Protein AF-A0A196MUD9-F1 (afdb_monomer_lite)

Secondary structure (DSSP, 8-state):
---PPP--SS---TTSTTHHHHHHHHHHHHHHHHHHHHHHHHHTT-EEEEE-TTT--EEEEEESHHHHHHHHHHHHHHHHHHTTSHHHHHHHHHT--SHHHHHHHHHHHHHHT--

Structure (mmCIF, N/CA/C/O backbone):
data_AF-A0A196MUD9-F1
#
_entry.id   AF-A0A196MUD9-F1
#
loop_
_atom_site.group_PDB
_atom_site.id
_atom_site.type_symbol
_atom_site.label_atom_id
_atom_site.label_alt_id
_atom_site.label_comp_id
_atom_site.label_asym_id
_atom_site.label_entity_id
_atom_site.label_seq_id
_atom_site.pdbx_PDB_ins_code
_atom_site.Cartn_x
_atom_site.Cartn_y
_atom_site.Cartn_z
_atom_site.occupancy
_atom_site.B_iso_or_equiv
_atom_site.auth_seq_id
_atom_site.auth_comp_id
_atom_site.auth_asym_id
_atom_site.auth_atom_id
_atom_site.pdbx_PDB_model_num
ATOM 1 N N . MET A 1 1 ? 24.513 25.121 -15.855 1.00 41.53 1 MET A N 1
ATOM 2 C CA . MET A 1 1 ? 23.771 23.928 -16.307 1.00 41.53 1 MET A CA 1
ATOM 3 C C . MET A 1 1 ? 22.838 23.551 -15.168 1.00 41.53 1 MET A C 1
ATOM 5 O O . MET A 1 1 ? 23.339 23.178 -14.117 1.00 41.53 1 MET A O 1
ATOM 9 N N . LEU A 1 2 ? 21.531 23.799 -15.294 1.00 48.62 2 LEU A N 1
ATOM 10 C CA . LEU A 1 2 ? 20.566 23.425 -14.254 1.00 48.62 2 LEU A CA 1
ATOM 11 C C . LEU A 1 2 ? 20.466 21.897 -14.259 1.00 48.62 2 LEU A C 1
ATOM 13 O O . LEU A 1 2 ? 20.038 21.321 -15.257 1.00 48.62 2 LEU A O 1
ATOM 17 N N . ALA A 1 3 ? 20.943 21.247 -13.200 1.00 54.00 3 ALA A N 1
ATOM 18 C CA . ALA A 1 3 ? 20.743 19.817 -13.024 1.00 54.00 3 ALA A CA 1
ATOM 19 C C . ALA A 1 3 ? 19.251 19.599 -12.748 1.00 54.00 3 ALA A C 1
ATOM 21 O O . ALA A 1 3 ? 18.754 19.996 -11.698 1.00 54.00 3 ALA A O 1
ATOM 22 N N . ILE A 1 4 ? 18.531 19.044 -13.721 1.00 66.31 4 ILE A N 1
ATOM 23 C CA . ILE A 1 4 ? 17.169 18.559 -13.501 1.00 66.31 4 ILE A CA 1
ATOM 24 C C . ILE A 1 4 ? 17.311 17.357 -12.570 1.00 66.31 4 ILE A C 1
ATOM 26 O O . ILE A 1 4 ? 18.005 16.398 -12.915 1.00 66.31 4 ILE A O 1
ATOM 30 N N . GLU A 1 5 ? 16.723 17.431 -11.376 1.00 69.75 5 GLU A N 1
ATOM 31 C CA . GLU A 1 5 ? 16.706 16.281 -10.479 1.00 69.75 5 GLU A CA 1
ATOM 32 C C . GLU A 1 5 ? 15.976 15.113 -11.162 1.00 69.75 5 GLU A C 1
ATOM 34 O O . GLU A 1 5 ? 14.916 15.316 -11.760 1.00 69.75 5 GLU A O 1
ATOM 39 N N . PRO A 1 6 ? 16.538 13.895 -11.123 1.00 73.50 6 PRO A N 1
ATOM 40 C CA . PRO A 1 6 ? 15.901 12.734 -11.726 1.00 73.50 6 PRO A CA 1
ATOM 41 C C . PRO A 1 6 ? 14.568 12.417 -11.034 1.00 73.50 6 PRO A C 1
ATOM 43 O O . PRO A 1 6 ? 14.515 12.212 -9.822 1.00 73.50 6 PRO A O 1
ATOM 46 N N . ASP A 1 7 ? 13.496 12.344 -11.828 1.00 84.69 7 ASP A N 1
ATOM 47 C CA . ASP A 1 7 ? 12.177 11.904 -11.373 1.00 84.69 7 ASP A CA 1
ATOM 48 C C . ASP A 1 7 ? 12.169 10.381 -11.169 1.00 84.69 7 ASP A C 1
ATOM 50 O O . ASP A 1 7 ? 12.309 9.606 -12.120 1.00 84.69 7 ASP A O 1
ATOM 54 N N . TYR A 1 8 ? 12.017 9.966 -9.912 1.00 89.00 8 TYR A N 1
ATOM 55 C CA . TYR A 1 8 ? 11.949 8.565 -9.492 1.00 89.00 8 TYR A CA 1
ATOM 56 C C . TYR A 1 8 ? 10.523 8.077 -9.213 1.00 89.00 8 TYR A C 1
ATOM 58 O O . TYR A 1 8 ? 10.340 6.913 -8.851 1.00 89.00 8 TYR A O 1
ATOM 66 N N . ASP A 1 9 ? 9.517 8.941 -9.363 1.00 89.06 9 ASP A N 1
ATOM 67 C CA . ASP A 1 9 ? 8.106 8.607 -9.157 1.00 89.06 9 ASP A CA 1
ATOM 68 C C . ASP A 1 9 ? 7.409 8.267 -10.502 1.00 89.06 9 ASP A C 1
ATOM 70 O O . ASP A 1 9 ? 6.185 8.331 -10.631 1.00 89.06 9 ASP A O 1
ATOM 74 N N . ARG A 1 10 ? 8.213 7.825 -11.483 1.00 94.31 10 ARG A N 1
ATOM 75 C CA . ARG A 1 10 ? 7.824 7.226 -12.769 1.00 94.31 10 ARG A CA 1
ATOM 76 C C . ARG A 1 10 ? 8.447 5.837 -12.948 1.00 94.31 10 ARG A C 1
ATOM 78 O O . ARG A 1 10 ? 9.351 5.449 -12.205 1.00 94.31 10 ARG A O 1
ATOM 85 N N . PHE A 1 11 ? 8.022 5.113 -13.977 1.00 96.38 11 PHE A N 1
ATOM 86 C CA . PHE A 1 11 ? 8.727 3.919 -14.431 1.00 96.38 11 PHE A CA 1
ATOM 87 C C . PHE A 1 11 ? 10.084 4.301 -15.024 1.00 96.38 11 PHE A C 1
ATOM 89 O O . PHE A 1 11 ? 10.155 5.157 -15.909 1.00 96.38 11 PHE A O 1
ATOM 96 N N . VAL A 1 12 ? 11.140 3.672 -14.514 1.00 96.38 12 VAL A N 1
ATOM 97 C CA . VAL A 1 12 ? 12.521 3.808 -14.985 1.00 96.38 12 VAL A CA 1
ATOM 98 C C . VAL A 1 12 ? 13.022 2.424 -15.373 1.00 96.38 12 VAL A C 1
ATOM 100 O O . VAL A 1 12 ? 13.086 1.525 -14.527 1.00 96.38 12 VAL A O 1
ATOM 103 N N . GLU A 1 13 ? 13.362 2.242 -16.642 1.00 95.44 13 GLU A N 1
ATOM 104 C CA . GLU A 1 13 ? 13.816 0.965 -17.184 1.00 95.44 13 GLU A CA 1
ATOM 105 C C . GLU A 1 13 ? 15.249 0.612 -16.762 1.00 95.44 13 GLU A C 1
ATOM 107 O O . GLU A 1 13 ? 16.045 1.463 -16.374 1.00 95.44 13 GLU A O 1
ATOM 112 N N . THR A 1 14 ? 15.605 -0.671 -16.859 1.00 94.44 14 THR A N 1
ATOM 113 C CA . THR A 1 14 ? 16.912 -1.211 -16.432 1.00 94.44 14 THR A CA 1
ATOM 114 C C . THR A 1 14 ? 18.106 -0.593 -17.152 1.00 94.44 14 THR A C 1
ATOM 116 O O . THR A 1 14 ? 19.214 -0.596 -16.616 1.00 94.44 14 THR A O 1
ATOM 119 N N . HIS A 1 15 ? 17.885 -0.088 -18.363 1.00 93.62 15 HIS A N 1
ATOM 120 C CA . HIS A 1 15 ? 18.898 0.542 -19.198 1.00 93.62 15 HIS A CA 1
ATOM 121 C C . HIS A 1 15 ? 18.973 2.064 -18.995 1.00 93.62 15 HIS A C 1
ATOM 123 O O . HIS A 1 15 ? 19.916 2.697 -19.472 1.00 93.62 15 HIS A O 1
ATOM 129 N N . GLU A 1 16 ? 17.994 2.660 -18.308 1.00 92.94 16 GLU A N 1
ATOM 130 C CA . GLU A 1 16 ? 17.973 4.093 -18.049 1.00 92.94 16 GLU A CA 1
ATOM 131 C C . GLU A 1 16 ? 18.965 4.469 -16.936 1.00 92.94 16 GLU A C 1
ATOM 133 O O . GLU A 1 16 ? 19.171 3.716 -15.971 1.00 92.94 16 GLU A O 1
ATOM 138 N N . PRO A 1 17 ? 19.581 5.663 -17.019 1.00 92.25 17 PRO A N 1
ATOM 139 C CA . PRO A 1 17 ? 20.404 6.166 -15.933 1.00 92.25 17 PRO A CA 1
ATOM 140 C C . PRO A 1 17 ? 19.580 6.257 -14.643 1.00 92.25 17 PRO A C 1
ATOM 142 O O . PRO A 1 17 ? 18.386 6.543 -14.651 1.00 92.25 17 PRO A O 1
ATOM 145 N N . HIS A 1 18 ? 20.243 6.027 -13.511 1.00 91.50 18 HIS A N 1
ATOM 146 C CA . HIS A 1 18 ? 19.633 6.054 -12.179 1.00 91.50 18 HIS A CA 1
ATOM 147 C C . HIS A 1 18 ? 18.573 4.969 -11.900 1.00 91.50 18 HIS A C 1
ATOM 149 O O . HIS A 1 18 ? 17.920 5.035 -10.859 1.00 91.50 18 HIS A O 1
ATOM 155 N N . TYR A 1 19 ? 18.473 3.916 -12.722 1.00 95.06 19 TYR A N 1
ATOM 156 C CA . TYR A 1 19 ? 17.603 2.758 -12.465 1.00 95.06 19 TYR A CA 1
ATOM 157 C C . TYR A 1 19 ? 17.687 2.227 -11.022 1.00 95.06 19 TYR A C 1
ATOM 159 O O . TYR A 1 19 ? 16.670 2.050 -10.354 1.00 95.06 19 TYR A O 1
ATOM 167 N N . PHE A 1 20 ? 18.898 2.031 -10.489 1.00 95.88 20 PHE A N 1
ATOM 168 C CA . PHE A 1 20 ? 19.073 1.550 -9.112 1.00 95.88 20 PHE A CA 1
ATOM 169 C C . PHE A 1 20 ? 18.529 2.520 -8.054 1.00 95.88 20 PHE A C 1
ATOM 171 O O . PHE A 1 20 ? 18.037 2.079 -7.017 1.00 95.88 20 PHE A O 1
ATOM 178 N N . HIS A 1 21 ? 18.567 3.829 -8.316 1.00 96.19 21 HIS A N 1
ATOM 179 C CA . HIS A 1 21 ? 17.976 4.824 -7.421 1.00 96.19 21 HIS A CA 1
ATOM 180 C C . HIS A 1 21 ? 16.446 4.776 -7.487 1.00 96.19 21 HIS A C 1
ATOM 182 O O . HIS A 1 21 ? 15.798 4.816 -6.442 1.00 96.19 21 HIS A O 1
ATOM 188 N N . ALA A 1 22 ? 15.869 4.591 -8.678 1.00 96.88 22 ALA A N 1
ATOM 189 C CA . ALA A 1 22 ? 14.432 4.374 -8.844 1.00 96.88 22 ALA A CA 1
ATOM 190 C C . ALA A 1 22 ? 13.959 3.085 -8.144 1.00 96.88 22 ALA A C 1
ATOM 192 O O . ALA A 1 22 ? 12.935 3.086 -7.462 1.00 96.88 22 ALA A O 1
ATOM 193 N N . GLN A 1 23 ? 14.738 2.001 -8.221 1.00 97.44 23 GLN A N 1
ATOM 194 C CA . GLN A 1 23 ? 14.478 0.765 -7.473 1.00 97.44 23 GLN A CA 1
ATOM 195 C C . GLN A 1 23 ? 14.521 1.000 -5.956 1.00 97.44 23 GLN A C 1
ATOM 197 O O . GLN A 1 23 ? 13.585 0.637 -5.242 1.00 97.44 23 GLN A O 1
ATOM 202 N N . ALA A 1 24 ? 15.565 1.667 -5.452 1.00 97.94 24 ALA A N 1
ATOM 203 C CA . ALA A 1 24 ? 15.682 2.003 -4.033 1.00 97.94 24 ALA A CA 1
ATOM 204 C C . ALA A 1 24 ? 14.517 2.884 -3.548 1.00 97.94 24 ALA A C 1
ATOM 206 O O . ALA A 1 24 ? 13.951 2.639 -2.478 1.00 97.94 24 ALA A O 1
ATOM 207 N N . ARG A 1 25 ? 14.107 3.871 -4.356 1.00 97.19 25 ARG A N 1
ATOM 208 C CA . ARG A 1 25 ? 12.908 4.683 -4.120 1.00 97.19 25 ARG A CA 1
ATOM 209 C C . ARG A 1 25 ? 11.652 3.816 -4.064 1.00 97.19 25 ARG A C 1
ATOM 211 O O . ARG A 1 25 ? 10.850 3.998 -3.150 1.00 97.19 25 ARG A O 1
ATOM 218 N N . GLY A 1 26 ? 11.510 2.856 -4.977 1.00 98.19 26 GLY A N 1
ATOM 219 C CA . GLY A 1 26 ? 10.398 1.911 -5.007 1.00 98.19 26 GLY A CA 1
ATOM 220 C C . GLY A 1 26 ? 10.275 1.102 -3.712 1.00 98.19 26 GLY A C 1
ATOM 221 O O . GLY A 1 26 ? 9.227 1.128 -3.066 1.00 98.19 26 GLY A O 1
ATOM 222 N N . PHE A 1 27 ? 11.368 0.480 -3.257 1.00 98.62 27 PHE A N 1
ATOM 223 C CA . PHE A 1 27 ? 11.407 -0.209 -1.959 1.00 98.62 27 PHE A CA 1
ATOM 224 C C . PHE A 1 27 ? 11.080 0.726 -0.786 1.00 98.62 27 PHE A C 1
ATOM 226 O O . PHE A 1 27 ? 10.362 0.346 0.141 1.00 98.62 27 PHE A O 1
ATOM 233 N N . ALA A 1 28 ? 11.576 1.966 -0.816 1.00 98.50 28 ALA A N 1
ATOM 234 C CA . ALA A 1 28 ? 11.308 2.944 0.233 1.00 98.50 28 ALA A CA 1
ATOM 235 C C . ALA A 1 28 ? 9.830 3.370 0.291 1.00 98.50 28 ALA A C 1
ATOM 237 O O . ALA A 1 28 ? 9.309 3.574 1.392 1.00 98.50 28 ALA A O 1
ATOM 238 N N . LEU A 1 29 ? 9.159 3.500 -0.860 1.00 98.44 29 LEU A N 1
ATOM 239 C CA . LEU A 1 29 ? 7.721 3.777 -0.945 1.00 98.44 29 LEU A CA 1
ATOM 240 C C . LEU A 1 29 ? 6.906 2.624 -0.357 1.00 98.44 29 LEU A C 1
ATOM 242 O O . LEU A 1 29 ? 6.095 2.866 0.535 1.00 98.44 29 LEU A O 1
ATOM 246 N N . ILE A 1 30 ? 7.185 1.385 -0.772 1.00 98.75 30 ILE A N 1
ATOM 247 C CA . ILE A 1 30 ? 6.514 0.182 -0.254 1.00 98.75 30 ILE A CA 1
ATOM 248 C C . ILE A 1 30 ? 6.628 0.126 1.275 1.00 98.75 30 ILE A C 1
ATOM 250 O O . ILE A 1 30 ? 5.623 0.076 1.981 1.00 98.75 30 ILE A O 1
ATOM 254 N N . ARG A 1 31 ? 7.846 0.284 1.807 1.00 98.69 31 ARG A N 1
ATOM 255 C CA . ARG A 1 31 ? 8.087 0.280 3.257 1.00 98.69 31 ARG A CA 1
ATOM 256 C 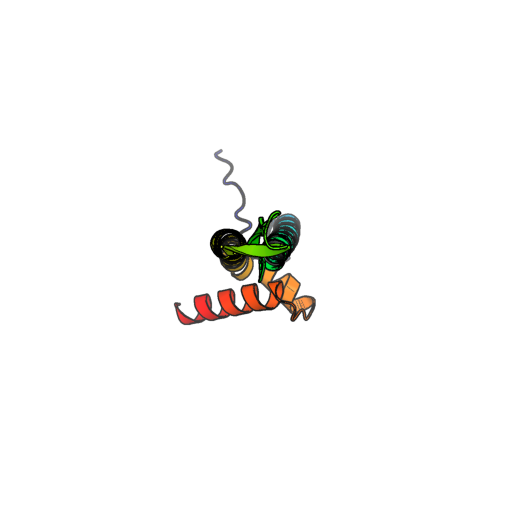C . ARG A 1 31 ? 7.361 1.416 3.987 1.00 98.69 31 ARG A C 1
ATOM 258 O O . ARG A 1 31 ? 7.081 1.302 5.178 1.00 98.69 31 ARG A O 1
ATOM 265 N N . LYS A 1 32 ? 7.146 2.572 3.346 1.00 98.69 32 LYS A N 1
ATOM 266 C CA . LYS A 1 32 ? 6.382 3.684 3.942 1.00 98.69 32 LYS A CA 1
ATOM 267 C C . LYS A 1 32 ? 4.896 3.349 4.010 1.00 98.69 32 LYS A C 1
ATOM 269 O O . LYS A 1 32 ? 4.312 3.559 5.066 1.00 98.69 32 LYS A O 1
ATOM 274 N N . ILE A 1 33 ? 4.330 2.801 2.936 1.00 98.81 33 ILE A N 1
ATOM 275 C CA . ILE A 1 33 ? 2.930 2.358 2.882 1.00 98.81 33 ILE A CA 1
ATOM 276 C C . ILE A 1 33 ? 2.664 1.348 4.001 1.00 98.81 33 ILE A C 1
ATOM 278 O O . ILE A 1 33 ? 1.786 1.576 4.822 1.00 98.81 33 ILE A O 1
ATOM 282 N N . GLU A 1 34 ? 3.500 0.314 4.125 1.00 98.69 34 GLU A N 1
ATOM 283 C CA . GLU A 1 34 ? 3.396 -0.698 5.190 1.00 98.69 34 GLU A CA 1
ATOM 284 C C . GLU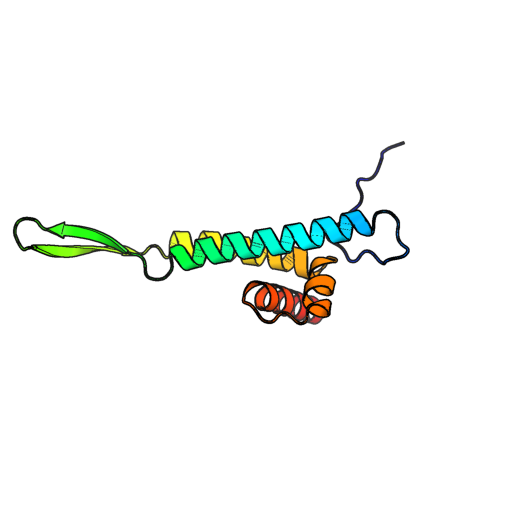 A 1 34 ? 3.399 -0.088 6.602 1.00 98.69 34 GLU A C 1
ATOM 286 O O . GLU A 1 34 ? 2.685 -0.554 7.488 1.00 98.69 34 GLU A O 1
ATOM 291 N N . ARG A 1 35 ? 4.187 0.972 6.838 1.00 98.75 35 ARG A N 1
ATOM 292 C CA . ARG A 1 35 ? 4.203 1.656 8.141 1.00 98.75 35 ARG A CA 1
ATOM 293 C 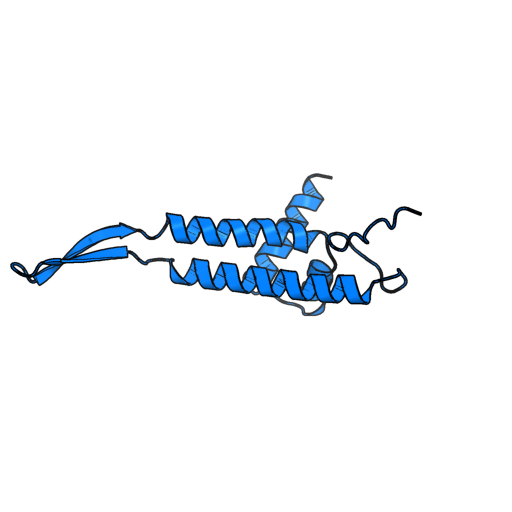C . ARG A 1 35 ? 2.909 2.409 8.416 1.00 98.75 35 ARG A C 1
ATOM 295 O O . ARG A 1 35 ? 2.426 2.334 9.541 1.00 98.75 35 ARG A O 1
ATOM 302 N N . TYR A 1 36 ? 2.373 3.115 7.424 1.00 98.69 36 TYR A N 1
ATOM 303 C CA . TYR A 1 36 ? 1.101 3.820 7.568 1.00 98.69 36 TYR A CA 1
ATOM 304 C C . TYR A 1 36 ? -0.064 2.847 7.747 1.00 98.69 36 TYR A C 1
ATOM 306 O O . TYR A 1 36 ? -0.891 3.068 8.620 1.00 98.69 36 TYR A O 1
ATOM 314 N N . LEU A 1 37 ? -0.069 1.719 7.033 1.00 98.50 37 LEU A N 1
ATOM 315 C CA . LEU A 1 37 ? -1.064 0.662 7.237 1.00 98.50 37 LEU A CA 1
ATOM 316 C C . LEU A 1 37 ? -0.973 0.051 8.632 1.00 98.50 37 LEU A C 1
ATOM 318 O O . LEU A 1 37 ? -1.977 -0.073 9.321 1.00 98.50 37 LEU A O 1
ATOM 322 N N . LYS A 1 38 ? 0.239 -0.247 9.111 1.00 98.12 38 LYS A N 1
ATOM 323 C CA . LYS A 1 38 ? 0.433 -0.718 10.488 1.00 98.12 38 LYS A CA 1
ATOM 324 C C . LYS A 1 38 ? -0.068 0.296 11.524 1.00 98.12 38 LYS A C 1
ATOM 326 O O . LYS A 1 38 ? -0.598 -0.108 12.555 1.00 98.12 38 LYS A O 1
ATOM 331 N N . SER A 1 39 ? 0.139 1.587 11.268 1.00 97.88 39 SER A N 1
ATOM 332 C CA . SER A 1 39 ? -0.334 2.684 12.116 1.00 97.88 39 SER A CA 1
ATOM 333 C C . SER A 1 39 ? -1.864 2.752 12.120 1.00 97.88 39 SER A C 1
ATOM 335 O O . SER A 1 39 ? -2.463 2.653 13.188 1.00 97.88 39 SER A O 1
ATOM 337 N N . ALA A 1 40 ? -2.493 2.776 10.941 1.00 97.31 40 ALA A N 1
ATOM 338 C CA . ALA A 1 40 ? -3.946 2.731 10.775 1.00 97.31 40 ALA A CA 1
ATOM 339 C C . ALA A 1 40 ? -4.552 1.515 11.493 1.00 97.31 40 ALA A C 1
ATOM 341 O O . ALA A 1 40 ? -5.375 1.671 12.388 1.00 97.31 40 ALA A O 1
ATOM 342 N N . ASN A 1 41 ? -4.038 0.312 11.231 1.00 95.81 41 ASN A N 1
ATOM 343 C CA . ASN A 1 41 ? -4.493 -0.925 11.874 1.00 95.81 41 ASN A CA 1
ATOM 344 C C . ASN A 1 41 ? -4.327 -0.903 13.403 1.00 95.81 41 ASN A C 1
ATOM 346 O O . ASN A 1 41 ? -5.001 -1.652 14.103 1.00 95.81 41 ASN A O 1
ATOM 350 N N . SER A 1 42 ? -3.451 -0.048 13.947 1.00 95.56 42 SER A N 1
ATOM 351 C CA . SER A 1 42 ? -3.340 0.134 15.395 1.00 95.56 42 SER A CA 1
ATOM 352 C C . SER A 1 42 ? -4.475 0.970 15.992 1.00 95.56 42 SER A C 1
ATOM 354 O O . SER A 1 42 ? -4.740 0.810 17.177 1.00 95.56 42 SER A O 1
ATOM 356 N N . TYR A 1 43 ? -5.138 1.822 15.207 1.00 94.75 43 TYR A N 1
ATOM 357 C CA . TYR A 1 43 ? -6.300 2.619 15.614 1.00 94.75 43 TYR A CA 1
ATOM 358 C C . TYR A 1 43 ? -7.632 1.908 15.361 1.00 94.75 43 TYR A C 1
ATOM 360 O O . TYR A 1 43 ? -8.611 2.203 16.038 1.00 94.75 43 TYR A O 1
ATOM 368 N N . ALA A 1 44 ? -7.664 0.940 14.442 1.00 90.44 44 ALA A N 1
ATOM 369 C CA . ALA A 1 44 ? -8.869 0.184 14.117 1.00 90.44 44 ALA A CA 1
ATOM 370 C C . ALA A 1 44 ? -9.493 -0.464 15.369 1.00 90.44 44 ALA A C 1
ATOM 372 O O . ALA A 1 44 ? -8.852 -1.252 16.069 1.00 90.44 44 ALA A O 1
ATOM 373 N N . GLY A 1 45 ? -10.752 -0.115 15.652 1.00 85.88 45 GLY A N 1
ATOM 374 C CA . GLY A 1 45 ? -11.496 -0.616 16.811 1.00 85.88 45 GLY A CA 1
ATOM 375 C C . GLY A 1 45 ? -10.975 -0.123 18.165 1.00 85.88 45 GLY A C 1
ATOM 376 O O . GLY A 1 45 ? -11.305 -0.718 19.193 1.00 85.88 45 GLY A O 1
ATOM 377 N N . ARG A 1 46 ? -10.138 0.925 18.195 1.00 91.50 46 ARG A N 1
ATOM 378 C CA . ARG A 1 46 ? -9.782 1.615 19.437 1.00 91.50 46 ARG A CA 1
ATOM 379 C C . ARG A 1 46 ? -10.797 2.695 19.768 1.00 91.50 46 ARG A C 1
ATOM 381 O O . ARG A 1 46 ? -11.307 3.395 18.900 1.00 91.50 46 ARG A O 1
ATOM 388 N N . TYR A 1 47 ? -11.015 2.838 21.067 1.00 89.56 47 TYR A N 1
ATOM 389 C CA . TYR A 1 47 ? -11.960 3.769 21.650 1.00 89.56 47 TYR A CA 1
ATOM 390 C C . TYR A 1 47 ? -11.259 4.616 22.704 1.00 89.56 47 TYR A C 1
ATOM 392 O O . TYR A 1 47 ? -10.395 4.130 23.442 1.00 89.56 47 TYR A O 1
ATOM 400 N N . TYR A 1 48 ? -11.670 5.871 22.798 1.00 89.25 48 TYR A N 1
ATOM 401 C CA . TYR A 1 48 ? -11.372 6.723 23.936 1.00 89.25 48 TYR A CA 1
ATOM 402 C C . TYR A 1 48 ? -12.396 6.456 25.034 1.00 89.25 48 TYR A C 1
ATOM 404 O O . TYR A 1 48 ? -13.586 6.298 24.758 1.00 89.25 48 TYR A O 1
ATOM 412 N N . GLY A 1 49 ? -11.948 6.404 26.284 1.00 91.12 49 GLY A N 1
ATOM 413 C CA . GLY A 1 49 ? -12.840 6.172 27.408 1.00 91.12 49 GLY A CA 1
ATOM 414 C C . GLY A 1 49 ? -12.124 6.144 28.748 1.00 91.12 49 GLY A C 1
ATOM 415 O O . GLY A 1 49 ? -10.902 6.286 28.829 1.0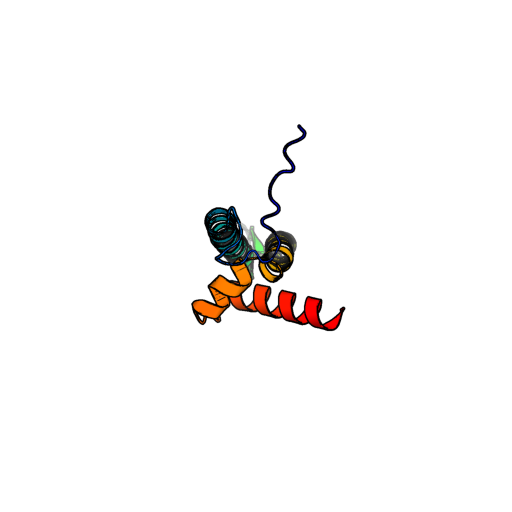0 91.12 49 GLY A O 1
ATOM 416 N N . TYR A 1 50 ? -12.907 5.952 29.801 1.00 91.88 50 TYR A N 1
ATOM 417 C CA . TYR A 1 50 ? -12.426 5.792 31.169 1.00 91.88 50 TYR A CA 1
ATOM 418 C C . TYR A 1 50 ? -13.285 4.772 31.921 1.00 91.88 50 TYR A C 1
ATOM 420 O O . TYR A 1 50 ? -14.411 4.478 31.522 1.00 91.88 50 TYR A O 1
ATOM 428 N N . THR A 1 51 ? -12.753 4.222 33.012 1.00 95.62 51 THR A N 1
ATOM 429 C CA . THR A 1 51 ? -13.546 3.429 33.958 1.00 95.62 51 THR A CA 1
ATOM 430 C C . THR A 1 51 ? -14.124 4.365 35.010 1.00 95.62 51 THR A C 1
ATOM 432 O O . THR A 1 51 ? -13.368 5.072 35.680 1.00 95.62 51 THR A O 1
ATOM 435 N N . ASP A 1 52 ? -15.445 4.386 35.148 1.00 93.69 52 ASP A N 1
ATOM 436 C CA . ASP A 1 52 ? -16.117 5.099 36.228 1.00 93.69 52 ASP A CA 1
ATOM 437 C C . ASP A 1 52 ? -15.754 4.443 37.569 1.00 93.69 52 ASP A C 1
ATOM 439 O O . ASP A 1 52 ? -15.893 3.233 37.740 1.00 93.69 52 ASP A O 1
ATOM 443 N N . HIS A 1 53 ? -15.236 5.219 38.521 1.00 93.94 53 HIS A N 1
ATOM 444 C CA . HIS A 1 53 ? -14.782 4.675 39.803 1.00 93.94 53 HIS A CA 1
ATOM 445 C C . HIS A 1 53 ? -15.950 4.379 40.762 1.00 93.94 53 HIS A C 1
ATOM 447 O O . HIS A 1 53 ? -15.808 3.556 41.667 1.00 93.94 53 HIS A O 1
ATOM 453 N N . GLU A 1 54 ? -17.093 5.047 40.614 1.00 94.81 54 GLU A N 1
ATOM 454 C CA . GLU A 1 54 ? -18.254 4.826 41.476 1.00 94.81 54 GLU A CA 1
ATOM 455 C C . GLU A 1 54 ? -19.044 3.594 41.033 1.00 94.81 54 GLU A C 1
ATOM 457 O O . GLU A 1 54 ? -19.435 2.787 41.880 1.00 94.81 54 GLU A O 1
ATOM 462 N N . THR A 1 55 ? -19.248 3.418 39.722 1.00 95.31 55 THR A N 1
ATOM 463 C CA . THR A 1 55 ? -20.035 2.292 39.186 1.00 95.31 55 THR A CA 1
ATOM 464 C C . THR A 1 55 ? -19.184 1.106 38.733 1.00 95.31 55 THR A C 1
ATOM 466 O O . THR A 1 55 ? -19.667 -0.025 38.730 1.00 95.31 55 THR A O 1
ATOM 469 N N . GLY A 1 56 ? -17.912 1.332 38.389 1.00 93.56 56 GLY A N 1
ATOM 470 C CA . GLY A 1 56 ? -17.023 0.330 37.796 1.00 93.56 56 GLY A CA 1
ATOM 471 C C . GLY A 1 56 ? -17.223 0.123 36.289 1.00 93.56 56 GLY A C 1
ATOM 472 O O . GLY A 1 56 ? -16.550 -0.728 35.704 1.00 93.56 56 GLY A O 1
ATOM 473 N N . ASP A 1 57 ? -18.123 0.876 35.652 1.00 96.06 57 ASP A N 1
ATOM 474 C CA . ASP A 1 57 ? -18.437 0.722 34.232 1.00 96.06 57 ASP A CA 1
ATOM 475 C C . ASP A 1 57 ? -17.367 1.347 33.329 1.00 96.06 57 ASP A C 1
ATOM 477 O O . ASP A 1 57 ? -16.727 2.343 33.670 1.00 96.06 57 ASP A O 1
ATOM 481 N N . VAL A 1 58 ? -17.194 0.790 32.129 1.00 93.25 58 VAL A N 1
ATOM 482 C CA . VAL A 1 58 ? -16.392 1.422 31.073 1.00 93.25 58 VAL A CA 1
ATOM 483 C C . VAL A 1 58 ? -17.266 2.421 30.322 1.00 93.25 58 VAL A C 1
ATOM 485 O O . VAL A 1 58 ? -18.236 2.039 29.670 1.00 93.25 58 VAL A O 1
ATOM 488 N N . VAL A 1 59 ? -16.892 3.697 30.374 1.00 93.69 59 VAL A N 1
ATOM 489 C CA . VAL A 1 59 ? -17.535 4.777 29.625 1.00 93.69 59 VAL A CA 1
ATOM 490 C C . VAL A 1 59 ? -16.712 5.066 28.376 1.00 93.69 59 VAL A C 1
ATOM 492 O O . VAL A 1 59 ? -15.568 5.512 28.463 1.00 93.69 59 VAL A O 1
ATOM 495 N N . ILE A 1 60 ? -17.304 4.822 27.207 1.00 92.56 60 ILE A N 1
ATOM 496 C CA . ILE A 1 60 ? -16.721 5.171 25.908 1.00 92.56 60 ILE A CA 1
ATOM 497 C C . ILE A 1 60 ? -17.089 6.619 25.582 1.00 92.56 60 ILE A C 1
ATOM 499 O O . ILE A 1 60 ? -18.262 6.988 25.590 1.00 92.56 60 ILE A O 1
ATOM 503 N N . THR A 1 61 ? -16.083 7.436 25.286 1.00 91.12 61 THR A N 1
ATOM 504 C CA . THR A 1 61 ? -16.223 8.871 24.997 1.00 91.12 61 THR A CA 1
ATOM 505 C C . THR A 1 61 ? -15.902 9.227 23.547 1.00 91.12 61 THR A C 1
ATOM 507 O O . THR A 1 61 ? -16.086 10.375 23.154 1.00 91.12 61 THR A O 1
ATOM 510 N N . GLY A 1 62 ? -15.406 8.276 22.755 1.00 90.12 62 GLY A N 1
ATOM 511 C CA . GLY A 1 62 ? -15.104 8.479 21.341 1.00 90.12 62 GLY A CA 1
ATOM 512 C C . GLY A 1 62 ? -14.433 7.269 20.698 1.00 90.12 62 GLY A C 1
ATOM 513 O O . GLY A 1 62 ? -14.102 6.295 21.374 1.00 90.12 62 GLY A O 1
ATOM 514 N N . GLU A 1 63 ? -14.209 7.366 19.394 1.00 92.69 63 GLU A N 1
ATOM 515 C CA . GLU A 1 63 ? -13.612 6.334 18.538 1.00 92.69 63 GLU A CA 1
ATOM 516 C C . GLU A 1 63 ? -12.337 6.896 17.900 1.00 92.69 63 GLU A C 1
ATOM 518 O O . GLU A 1 63 ? -12.247 8.102 17.669 1.00 92.69 63 GLU A O 1
ATOM 523 N N . CYS A 1 64 ? -11.345 6.050 17.621 1.00 93.44 64 CYS A N 1
ATOM 524 C CA . CYS A 1 64 ? -10.100 6.463 16.959 1.00 93.44 64 CYS A CA 1
ATOM 525 C C . CYS A 1 64 ? -10.203 6.465 15.417 1.00 93.44 64 CYS A C 1
ATOM 527 O O . CYS A 1 64 ? -9.211 6.228 14.718 1.00 93.44 64 CYS A O 1
ATOM 529 N N . ASP A 1 65 ? -11.406 6.667 14.877 1.00 93.38 65 ASP A N 1
ATOM 530 C CA . ASP A 1 65 ? -11.676 6.595 13.438 1.00 93.38 65 ASP A CA 1
ATOM 531 C C . ASP A 1 65 ? -10.949 7.700 12.664 1.00 93.38 65 ASP A C 1
ATOM 533 O O . ASP A 1 65 ? -10.434 7.461 11.573 1.00 93.38 65 ASP A O 1
ATOM 537 N N . GLU A 1 66 ? -10.832 8.901 13.234 1.00 94.31 66 GLU A N 1
ATOM 538 C CA . GLU A 1 66 ? -10.122 10.010 12.590 1.00 94.31 66 GLU A CA 1
ATOM 539 C C . GLU A 1 66 ? -8.624 9.711 12.430 1.00 94.31 66 GLU A C 1
ATOM 541 O O . GLU A 1 66 ? -8.033 9.992 11.383 1.00 94.31 66 GLU A O 1
ATOM 546 N N . GLU A 1 67 ? -7.994 9.105 13.439 1.00 96.25 67 GLU A N 1
ATOM 547 C CA . GLU A 1 67 ? -6.593 8.693 13.381 1.00 96.25 67 GLU A CA 1
ATOM 548 C C . GLU A 1 67 ? -6.385 7.525 12.416 1.00 96.25 67 GLU A C 1
ATOM 550 O O . GLU A 1 67 ? -5.406 7.523 11.660 1.00 96.25 67 GLU A O 1
ATOM 555 N N . TYR A 1 68 ? -7.315 6.563 12.402 1.00 96.75 68 TYR A N 1
ATOM 556 C CA . TYR A 1 68 ? -7.332 5.491 11.409 1.00 96.75 68 TYR A CA 1
ATOM 557 C C . TYR A 1 68 ? -7.359 6.073 9.991 1.00 96.75 68 TYR A C 1
ATOM 559 O O . TYR A 1 68 ? -6.459 5.798 9.190 1.00 96.75 68 TYR A O 1
ATOM 567 N N . GLU A 1 69 ? -8.339 6.930 9.698 1.00 96.88 69 GLU A N 1
ATOM 568 C CA . GLU A 1 69 ? -8.532 7.536 8.381 1.00 96.88 69 GLU A CA 1
ATOM 569 C C . GLU A 1 69 ? -7.335 8.398 7.973 1.00 96.88 69 GLU A C 1
ATOM 571 O O . GLU A 1 69 ? -6.888 8.357 6.823 1.00 96.88 69 GLU A O 1
ATOM 576 N N . ALA A 1 70 ? -6.751 9.160 8.900 1.00 98.06 70 ALA A N 1
ATOM 577 C CA . ALA A 1 70 ? -5.583 9.985 8.612 1.00 98.06 70 ALA A CA 1
ATOM 578 C C . ALA A 1 70 ? -4.373 9.149 8.165 1.00 98.06 70 ALA A C 1
ATOM 580 O O . ALA A 1 70 ? -3.668 9.518 7.220 1.00 98.06 70 ALA A O 1
ATOM 581 N N . GLU A 1 71 ? -4.110 8.024 8.829 1.00 98.19 71 GLU A N 1
ATOM 582 C CA . GLU A 1 71 ? -2.997 7.138 8.483 1.00 98.19 71 GLU A CA 1
ATOM 583 C C . GLU A 1 71 ? -3.294 6.320 7.218 1.00 98.19 71 GLU A C 1
ATOM 585 O O . GLU A 1 71 ? -2.428 6.196 6.345 1.00 98.19 71 GLU A O 1
ATOM 590 N N . TRP A 1 72 ? -4.532 5.845 7.062 1.00 98.06 72 TRP A N 1
ATOM 591 C CA . TRP A 1 72 ? -4.992 5.139 5.866 1.00 98.06 72 TRP A CA 1
ATOM 592 C C . TRP A 1 72 ? -4.879 6.007 4.605 1.00 98.06 72 TRP A C 1
ATOM 594 O O . TRP A 1 72 ? -4.349 5.570 3.577 1.00 98.06 72 TRP A O 1
ATOM 604 N N . ASN A 1 73 ? -5.290 7.274 4.683 1.00 98.31 73 ASN A N 1
ATOM 605 C CA . ASN A 1 73 ? -5.203 8.203 3.558 1.00 98.31 73 ASN A CA 1
ATOM 606 C C . ASN A 1 73 ? -3.749 8.487 3.148 1.00 98.31 73 ASN A C 1
ATOM 608 O O . ASN A 1 73 ? -3.444 8.496 1.953 1.00 98.31 73 ASN A O 1
ATOM 612 N N . LYS A 1 74 ? -2.816 8.598 4.106 1.00 98.56 74 LYS A N 1
ATOM 613 C CA . LYS A 1 74 ? -1.373 8.710 3.803 1.00 98.56 74 LYS A CA 1
ATOM 614 C C . LYS A 1 74 ? -0.845 7.473 3.071 1.00 98.56 74 LYS A C 1
ATOM 616 O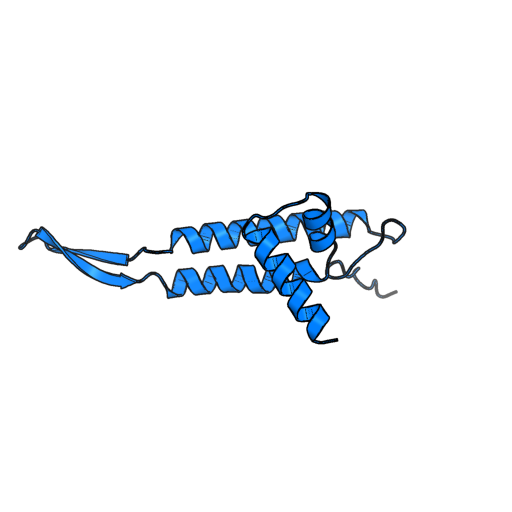 O . LYS A 1 74 ? -0.044 7.607 2.141 1.00 98.56 74 LYS A O 1
ATOM 621 N N . ALA A 1 75 ? -1.288 6.275 3.462 1.00 98.56 75 ALA A N 1
ATOM 622 C CA . ALA A 1 75 ? -0.950 5.044 2.749 1.00 98.56 75 ALA A CA 1
ATOM 623 C C . ALA A 1 75 ? -1.496 5.066 1.310 1.00 98.56 75 ALA A C 1
ATOM 625 O O . ALA A 1 75 ? -0.754 4.769 0.371 1.00 98.56 75 ALA A O 1
ATOM 626 N N . CYS A 1 76 ? -2.751 5.485 1.122 1.00 98.25 76 CYS A N 1
ATOM 627 C CA . CYS A 1 76 ? -3.388 5.605 -0.191 1.00 98.25 76 CYS A CA 1
ATOM 628 C C . CYS A 1 76 ? -2.671 6.602 -1.115 1.00 98.25 76 CYS A C 1
ATOM 630 O O . CYS A 1 76 ? -2.446 6.306 -2.291 1.00 98.25 76 CYS A O 1
ATOM 632 N N . ASP A 1 77 ? -2.279 7.769 -0.604 1.00 98.19 77 ASP A N 1
ATOM 633 C CA . ASP A 1 77 ? -1.543 8.774 -1.378 1.00 98.19 77 ASP A CA 1
ATOM 634 C C . ASP A 1 77 ? -0.200 8.231 -1.871 1.00 98.19 77 ASP A C 1
ATOM 636 O O . ASP A 1 77 ? 0.132 8.332 -3.058 1.00 98.19 77 ASP A O 1
ATOM 640 N N . LEU A 1 78 ? 0.543 7.567 -0.984 1.00 98.44 78 LEU A N 1
ATOM 641 C CA . LEU A 1 78 ? 1.797 6.915 -1.344 1.00 98.44 78 LEU A CA 1
ATOM 642 C C . LEU A 1 78 ? 1.589 5.751 -2.315 1.00 98.44 78 LEU A C 1
ATOM 644 O O . LEU A 1 78 ? 2.417 5.560 -3.207 1.00 98.44 78 LEU A O 1
ATOM 648 N N . ALA A 1 79 ? 0.491 5.003 -2.199 1.00 98.44 79 ALA A N 1
ATOM 649 C CA . ALA A 1 79 ? 0.159 3.932 -3.132 1.00 98.44 79 ALA A CA 1
ATOM 650 C C . ALA A 1 79 ? -0.073 4.463 -4.557 1.00 98.44 79 ALA A C 1
ATOM 652 O O . ALA A 1 79 ? 0.398 3.854 -5.515 1.00 98.44 79 ALA A O 1
ATOM 653 N N . ARG A 1 80 ? -0.696 5.641 -4.721 1.00 97.44 80 ARG A N 1
ATOM 654 C CA . ARG A 1 80 ? -0.850 6.304 -6.036 1.00 97.44 80 ARG A CA 1
ATOM 655 C C . ARG A 1 80 ? 0.481 6.753 -6.642 1.00 97.44 80 ARG A C 1
ATOM 657 O O . ARG A 1 80 ? 0.617 6.795 -7.868 1.00 97.44 80 ARG A O 1
ATOM 664 N N . MET A 1 81 ? 1.460 7.108 -5.810 1.00 97.25 81 MET A N 1
ATOM 665 C CA . MET A 1 81 ? 2.830 7.371 -6.267 1.00 97.25 81 MET A CA 1
ATOM 666 C C . MET A 1 81 ? 3.526 6.063 -6.663 1.00 97.25 81 MET A C 1
ATOM 668 O O . MET A 1 81 ? 4.043 5.944 -7.769 1.00 97.25 81 MET A O 1
ATOM 672 N N . ALA A 1 82 ? 3.470 5.050 -5.796 1.00 98.19 82 ALA A N 1
ATOM 673 C CA . ALA A 1 82 ? 4.065 3.734 -6.023 1.00 98.19 82 ALA A CA 1
ATOM 674 C C . ALA A 1 82 ? 3.514 3.027 -7.276 1.00 98.19 82 ALA A C 1
ATOM 676 O O . ALA A 1 82 ? 4.263 2.377 -8.000 1.00 98.19 82 ALA A O 1
ATOM 677 N N . ALA A 1 83 ? 2.225 3.201 -7.572 1.00 98.06 83 ALA A N 1
ATOM 678 C CA . ALA A 1 83 ? 1.551 2.633 -8.737 1.00 98.06 83 ALA A CA 1
ATOM 679 C C . ALA A 1 83 ? 2.117 3.101 -10.088 1.00 98.06 83 ALA A C 1
ATOM 681 O O . ALA A 1 83 ? 1.896 2.439 -11.104 1.00 98.06 83 ALA A O 1
ATOM 682 N N . ARG A 1 84 ? 2.822 4.238 -10.110 1.00 96.50 84 ARG A N 1
ATOM 683 C CA . ARG A 1 84 ? 3.447 4.820 -11.307 1.00 96.50 84 ARG A CA 1
ATOM 684 C C . ARG A 1 84 ? 4.966 4.699 -11.308 1.00 96.50 84 ARG A C 1
ATOM 686 O O . ARG A 1 84 ? 5.586 5.127 -12.271 1.00 96.50 84 ARG A O 1
ATOM 693 N N . SER A 1 85 ? 5.556 4.126 -10.261 1.00 97.75 85 SER A N 1
ATOM 694 C CA . SER A 1 85 ? 7.003 3.998 -10.106 1.00 97.75 85 SER A CA 1
ATOM 695 C C . SER A 1 85 ? 7.459 2.542 -10.121 1.00 97.75 85 SER A C 1
ATOM 697 O O . SER A 1 85 ? 6.656 1.605 -10.151 1.00 97.75 85 SER A O 1
ATOM 699 N N . ASN A 1 86 ? 8.773 2.329 -10.034 1.00 98.19 86 ASN A N 1
ATOM 700 C CA . ASN A 1 86 ? 9.358 0.989 -9.953 1.00 98.19 86 ASN A CA 1
ATOM 701 C C . ASN A 1 86 ? 8.840 0.163 -8.757 1.00 98.19 86 ASN A C 1
ATOM 703 O O . ASN A 1 86 ? 8.958 -1.060 -8.789 1.00 98.19 86 ASN A O 1
ATOM 707 N N . ALA A 1 87 ? 8.211 0.782 -7.746 1.00 98.56 87 ALA A N 1
ATOM 708 C CA . ALA A 1 87 ? 7.506 0.065 -6.680 1.00 98.56 87 ALA A CA 1
ATOM 709 C C . ALA A 1 87 ? 6.472 -0.932 -7.228 1.00 98.56 87 ALA A C 1
ATOM 711 O O . ALA A 1 87 ? 6.420 -2.068 -6.761 1.00 98.56 87 ALA A O 1
ATOM 712 N N . TYR A 1 88 ? 5.692 -0.542 -8.242 1.00 98.44 88 TYR A N 1
ATOM 713 C CA . TYR A 1 88 ? 4.701 -1.425 -8.856 1.00 98.44 88 TYR A CA 1
ATOM 714 C C . TYR A 1 88 ? 5.347 -2.674 -9.478 1.00 98.44 88 TYR A C 1
ATOM 716 O O . TYR A 1 88 ? 4.868 -3.791 -9.281 1.00 98.44 88 TYR A O 1
ATOM 724 N N . TRP A 1 89 ? 6.467 -2.515 -10.189 1.00 97.81 89 TRP A N 1
ATOM 725 C CA . TRP A 1 89 ? 7.192 -3.656 -10.753 1.00 97.81 89 TRP A CA 1
ATOM 726 C C . TRP A 1 89 ? 7.823 -4.538 -9.681 1.00 97.81 89 TRP A C 1
ATOM 728 O O . TRP A 1 89 ? 7.789 -5.757 -9.823 1.00 97.81 89 TRP A O 1
ATOM 738 N N . ILE A 1 90 ? 8.336 -3.951 -8.595 1.00 98.44 90 ILE A N 1
ATOM 739 C CA . ILE A 1 90 ? 8.873 -4.705 -7.456 1.00 98.44 90 ILE A CA 1
ATOM 740 C C . ILE A 1 90 ? 7.792 -5.615 -6.864 1.00 98.44 90 ILE A C 1
ATOM 742 O O . ILE A 1 90 ? 8.009 -6.822 -6.782 1.00 98.44 90 ILE A O 1
ATOM 746 N N . ILE A 1 91 ? 6.620 -5.079 -6.498 1.00 98.31 91 I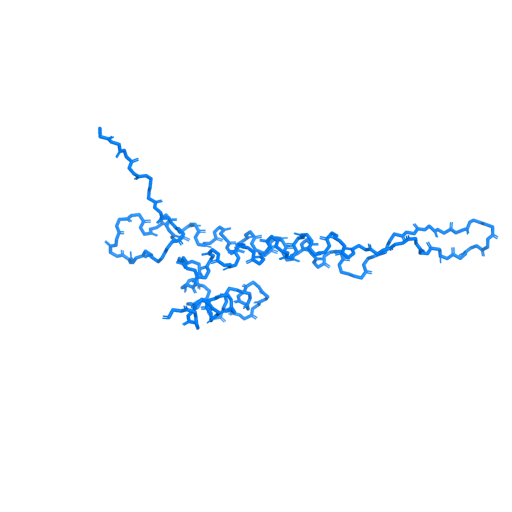LE A N 1
ATOM 747 C CA . ILE A 1 91 ? 5.561 -5.899 -5.880 1.00 98.31 91 ILE A CA 1
ATOM 748 C C . ILE A 1 91 ? 5.037 -6.977 -6.838 1.00 98.31 91 ILE A C 1
ATOM 750 O O . ILE A 1 91 ? 4.800 -8.107 -6.415 1.00 98.31 91 ILE A O 1
ATOM 754 N N . ARG A 1 92 ? 4.939 -6.663 -8.141 1.00 97.88 92 ARG A N 1
ATOM 755 C CA . ARG A 1 92 ? 4.543 -7.614 -9.191 1.00 97.88 92 ARG A CA 1
ATOM 756 C C . ARG A 1 92 ? 5.554 -8.747 -9.316 1.00 97.88 92 ARG A C 1
ATOM 758 O O . ARG A 1 92 ? 5.154 -9.902 -9.386 1.00 97.88 92 ARG A O 1
ATOM 765 N N . ALA A 1 93 ? 6.844 -8.422 -9.344 1.00 97.88 93 ALA A N 1
ATOM 766 C CA . ALA A 1 93 ? 7.918 -9.404 -9.455 1.00 97.88 93 ALA A CA 1
ATOM 767 C C . ALA A 1 93 ? 8.027 -10.288 -8.205 1.00 97.88 93 ALA A C 1
ATOM 769 O O . ALA A 1 93 ? 8.367 -11.462 -8.312 1.00 97.88 93 ALA A O 1
ATOM 770 N N . GLN A 1 94 ? 7.717 -9.738 -7.029 1.00 97.94 94 GLN A N 1
ATOM 771 C CA . GLN A 1 94 ? 7.669 -10.485 -5.773 1.00 97.94 94 GLN A CA 1
ATOM 772 C C . GLN A 1 94 ? 6.404 -11.347 -5.626 1.00 97.94 94 GLN A C 1
ATOM 774 O O . GLN A 1 94 ? 6.363 -12.183 -4.729 1.00 97.94 94 GLN A O 1
ATOM 779 N N . GLY A 1 95 ? 5.385 -11.150 -6.472 1.00 97.75 95 GLY A N 1
ATOM 780 C CA . GLY A 1 95 ? 4.110 -11.863 -6.374 1.00 97.75 95 GLY A CA 1
ATOM 781 C C . GLY A 1 95 ? 3.346 -11.564 -5.082 1.00 97.75 95 GLY A C 1
ATOM 782 O O . GLY A 1 95 ? 2.689 -12.453 -4.553 1.00 97.75 95 GLY A O 1
ATOM 783 N N . ARG A 1 96 ? 3.478 -10.343 -4.546 1.00 97.56 96 ARG A N 1
ATOM 784 C CA . ARG A 1 96 ? 2.865 -9.948 -3.270 1.00 97.56 96 ARG A CA 1
ATOM 785 C C . ARG A 1 96 ? 1.365 -9.698 -3.408 1.00 97.56 96 ARG A C 1
ATOM 787 O O . ARG A 1 96 ? 0.930 -9.079 -4.375 1.00 97.56 96 ARG A O 1
ATOM 794 N N . ASP A 1 97 ? 0.616 -10.100 -2.389 1.00 96.62 97 ASP A N 1
ATOM 795 C CA . ASP A 1 97 ? -0.838 -9.945 -2.264 1.00 96.62 97 ASP A CA 1
ATOM 796 C C . ASP A 1 97 ? -1.279 -9.354 -0.908 1.00 96.62 97 ASP A C 1
ATOM 798 O O . ASP A 1 97 ? -2.471 -9.274 -0.626 1.00 96.62 97 ASP A O 1
ATOM 802 N N . ASP A 1 98 ? -0.334 -8.893 -0.082 1.00 97.75 98 ASP A N 1
ATOM 803 C CA . ASP A 1 98 ? -0.624 -8.183 1.167 1.00 97.75 98 ASP A CA 1
ATOM 804 C C . ASP A 1 98 ? -1.284 -6.807 0.944 1.00 97.75 98 ASP A C 1
ATOM 806 O O . ASP A 1 98 ? -1.303 -6.273 -0.167 1.00 97.75 98 ASP A O 1
ATOM 810 N N . GLU A 1 99 ? -1.792 -6.192 2.019 1.00 97.62 99 GLU A N 1
ATOM 811 C CA . GLU A 1 99 ? -2.535 -4.920 1.972 1.00 97.62 99 GLU A CA 1
ATOM 812 C C . GLU A 1 99 ? -1.803 -3.803 1.208 1.00 97.62 99 GLU A C 1
ATOM 814 O O . GLU A 1 99 ? -2.429 -3.049 0.457 1.00 97.62 99 GLU A O 1
ATOM 819 N N . ALA A 1 100 ? -0.473 -3.701 1.340 1.00 98.38 100 ALA A N 1
ATOM 820 C CA . ALA A 1 100 ? 0.294 -2.694 0.613 1.00 98.38 100 ALA A CA 1
ATOM 821 C C . ALA A 1 100 ? 0.309 -2.993 -0.893 1.00 98.38 100 ALA A C 1
ATOM 823 O O . ALA A 1 100 ? 0.128 -2.081 -1.705 1.00 98.38 100 ALA A O 1
ATOM 824 N N . ALA A 1 101 ? 0.485 -4.260 -1.277 1.00 98.50 101 ALA A N 1
ATOM 825 C CA . ALA A 1 101 ? 0.415 -4.681 -2.672 1.00 98.50 101 ALA A CA 1
ATOM 826 C C . ALA A 1 101 ? -0.989 -4.472 -3.262 1.00 98.50 101 ALA A C 1
ATOM 828 O O . ALA A 1 101 ? -1.105 -3.929 -4.362 1.00 98.50 101 ALA A O 1
ATOM 829 N N . MET A 1 102 ? -2.047 -4.806 -2.515 1.00 98.44 102 MET A N 1
ATOM 830 C CA . MET A 1 102 ? -3.438 -4.573 -2.920 1.00 98.44 102 MET A CA 1
ATOM 831 C C . MET A 1 102 ? -3.705 -3.091 -3.208 1.00 98.44 102 MET A C 1
ATOM 833 O O . MET A 1 102 ? -4.220 -2.761 -4.277 1.00 98.44 102 MET A O 1
ATOM 837 N N . LEU A 1 103 ? -3.294 -2.189 -2.310 1.00 98.38 103 LEU A N 1
ATOM 838 C CA . LEU A 1 103 ? -3.447 -0.741 -2.491 1.00 98.38 103 LEU A CA 1
ATOM 839 C C . LEU A 1 103 ? -2.723 -0.220 -3.735 1.00 98.38 103 LEU A C 1
ATOM 841 O O . LEU A 1 103 ? -3.276 0.576 -4.495 1.00 98.38 103 LEU A O 1
ATOM 845 N N . ILE A 1 104 ? -1.490 -0.672 -3.966 1.00 98.56 104 ILE A N 1
ATOM 846 C CA . ILE A 1 104 ? -0.701 -0.254 -5.129 1.00 98.56 104 ILE A CA 1
ATOM 847 C C . ILE A 1 104 ? -1.300 -0.822 -6.427 1.00 98.56 104 ILE A C 1
ATOM 849 O O . ILE A 1 104 ? -1.373 -0.109 -7.430 1.00 98.56 104 ILE A O 1
ATOM 853 N N . HIS A 1 105 ? -1.744 -2.083 -6.434 1.00 98.31 105 HIS A N 1
ATOM 854 C CA . HIS A 1 105 ? -2.404 -2.697 -7.588 1.00 98.31 105 HIS A CA 1
ATOM 855 C C . HIS A 1 105 ? -3.711 -1.996 -7.942 1.00 98.31 105 HIS A C 1
ATOM 857 O O . HIS A 1 105 ? -3.939 -1.694 -9.115 1.00 98.31 105 HIS A O 1
ATOM 863 N N . GLU A 1 106 ? -4.531 -1.692 -6.941 1.00 98.00 106 GLU A N 1
ATOM 864 C CA . GLU A 1 106 ? -5.785 -0.976 -7.131 1.00 98.00 106 GLU A CA 1
ATOM 865 C C . GLU A 1 106 ? -5.540 0.443 -7.653 1.00 98.00 106 GLU A C 1
ATOM 867 O O . GLU A 1 106 ? -6.134 0.853 -8.651 1.00 98.00 106 GLU A O 1
ATOM 872 N N . ALA A 1 107 ? -4.590 1.172 -7.062 1.00 97.75 107 ALA A N 1
ATOM 873 C CA . ALA A 1 107 ? -4.206 2.491 -7.549 1.00 97.75 107 ALA A CA 1
ATOM 874 C C . ALA A 1 107 ? -3.719 2.446 -9.008 1.00 97.75 107 ALA A C 1
ATOM 876 O O . ALA A 1 107 ? -4.112 3.292 -9.812 1.00 97.75 107 ALA A O 1
ATOM 877 N N . HIS A 1 108 ? -2.920 1.441 -9.381 1.00 97.25 108 HIS A N 1
ATOM 878 C CA . HIS A 1 108 ? -2.469 1.255 -10.761 1.00 97.25 108 HIS A CA 1
ATOM 879 C C . HIS A 1 108 ? -3.638 0.971 -11.714 1.00 97.25 108 HIS A C 1
ATOM 881 O O . HIS A 1 108 ? -3.730 1.587 -12.777 1.00 97.25 108 HIS A O 1
ATOM 887 N N . ARG A 1 109 ? -4.568 0.091 -11.318 1.00 97.00 109 ARG A N 1
ATOM 888 C CA . ARG A 1 109 ? -5.778 -0.229 -12.088 1.00 97.00 109 ARG A CA 1
ATOM 889 C C . ARG A 1 109 ? -6.632 1.016 -12.334 1.00 97.00 109 ARG A C 1
ATOM 891 O O . ARG A 1 109 ? -7.063 1.242 -13.461 1.00 97.00 109 ARG A O 1
ATOM 898 N N . LEU A 1 110 ? -6.848 1.838 -11.307 1.00 96.38 110 LEU A N 1
ATOM 899 C CA . LEU A 1 110 ? -7.632 3.073 -11.408 1.00 96.38 110 LEU A CA 1
ATOM 900 C C . LEU A 1 110 ? -6.974 4.119 -12.312 1.00 96.38 110 LEU A C 1
ATOM 902 O O . LEU A 1 110 ? -7.672 4.829 -13.032 1.00 96.38 110 LEU A O 1
ATOM 906 N N . ILE A 1 111 ? -5.643 4.221 -12.292 1.00 94.12 111 ILE A N 1
ATOM 907 C CA . ILE A 1 111 ? -4.900 5.116 -13.188 1.00 94.12 111 ILE A CA 1
ATOM 908 C C . ILE A 1 111 ? -5.048 4.650 -14.641 1.00 94.12 111 ILE A C 1
ATOM 910 O O . ILE A 1 111 ? -5.348 5.468 -15.505 1.00 94.12 111 ILE A O 1
ATOM 914 N N . ALA A 1 112 ? -4.915 3.345 -14.900 1.00 91.31 112 ALA A N 1
ATOM 915 C CA . ALA A 1 112 ? -5.039 2.773 -16.240 1.00 91.31 112 ALA A CA 1
ATOM 916 C C . ALA A 1 112 ? -6.445 2.921 -16.852 1.00 91.31 112 ALA A C 1
ATOM 918 O O . ALA A 1 112 ? -6.575 2.957 -18.065 1.00 91.31 112 ALA A O 1
ATOM 919 N N . GLN A 1 113 ? -7.497 3.019 -16.032 1.00 91.62 113 GLN A N 1
ATOM 920 C CA . GLN A 1 113 ? -8.875 3.239 -16.499 1.00 91.62 113 GLN A CA 1
ATOM 921 C C . GLN A 1 113 ? -9.191 4.700 -16.849 1.00 91.62 113 GLN A C 1
ATOM 923 O O . GLN A 1 113 ? -10.246 4.976 -17.416 1.00 91.62 113 GLN A O 1
ATOM 928 N N . ARG A 1 114 ? -8.328 5.641 -16.453 1.00 83.00 114 ARG A N 1
ATOM 929 C CA . ARG A 1 114 ? -8.520 7.086 -16.657 1.00 83.00 114 ARG A CA 1
ATOM 930 C C . ARG A 1 114 ? -7.721 7.646 -17.838 1.00 83.00 114 ARG A C 1
ATOM 932 O O . ARG A 1 114 ? -7.901 8.822 -18.148 1.00 83.00 114 ARG A O 1
ATOM 939 N N . GLY A 1 115 ? -6.827 6.850 -18.424 1.00 60.50 115 GLY A N 1
ATOM 940 C CA . GLY A 1 115 ? -6.076 7.173 -19.642 1.00 60.50 115 GLY A CA 1
ATOM 941 C C . GLY A 1 115 ? -6.716 6.529 -20.857 1.00 60.50 115 GLY A C 1
ATOM 942 O O . GLY A 1 115 ? -6.669 7.173 -21.925 1.00 60.50 115 GLY A O 1
#

Sequence (115 aa):
MLAIEPDYDRFVETHEPHYFHAQARGFALIRKIERYLKSANSYAGRYYGYTDHETGDVVITGECDEEYEAEWNKACDLARMAARSNAYWIIRAQGRDDEAAMLIHEAHRLIAQRG

pLDDT: mean 93.54, std 9.69, range [41.53, 98.81]

Foldseek 3Di:
DPPDPDDLLAEDDPPHPCPVVSLVVLVVLLVLLVVLQVQLVVQVPDFDWDQDPVPRDTDTDGGSVVSSVVSNVVSLVSLLSSLRGCNLVVCVVVVDDDPSNVSNVVSVVVVVVVD

Radius of gyration: 19.65 Å; chains: 1; bounding box: 44×36×61 Å